Protein AF-A0A929PJW4-F1 (afdb_monomer_lite)

Foldseek 3Di:
DVVVVVVVVVQVVCVVVVNQQVDKDKDKDPWAWFDQLCFVVCVVQFDFPVPGDRTGELRFDFCRTAVMDIDIDHPPDDPDDDPADAHPQQVVVQVCVVVVNDDPDDTPHHPPVDDDDFDWDWDWGDRTGFIWIWIDGDQKIWIDGPVSVDTFIDNCVVCVSRHDGD

Radius of gyration: 18.7 Å; chains: 1; bounding box: 44×31×55 Å

Structure (mmCIF, N/CA/C/O backbone):
data_AF-A0A929PJW4-F1
#
_entry.id   AF-A0A929PJW4-F1
#
loop_
_atom_site.group_PDB
_atom_site.id
_atom_site.type_symbol
_atom_site.label_atom_id
_atom_site.label_alt_id
_atom_site.label_comp_id
_atom_site.label_asym_id
_atom_site.label_entity_id
_atom_site.label_seq_id
_atom_site.pdbx_PDB_ins_code
_atom_site.Cartn_x
_atom_site.Cartn_y
_atom_site.Cartn_z
_atom_site.occupancy
_atom_site.B_iso_or_equiv
_atom_site.auth_seq_id
_atom_site.auth_comp_id
_atom_site.auth_asym_id
_atom_site.auth_atom_id
_atom_site.pdbx_PDB_model_num
ATOM 1 N N . ARG A 1 1 ? 13.557 6.961 13.523 1.00 87.69 1 ARG A N 1
ATOM 2 C CA . ARG A 1 1 ? 13.691 7.477 14.911 1.00 87.69 1 ARG A CA 1
ATOM 3 C C . ARG A 1 1 ? 12.686 8.585 15.217 1.00 87.69 1 ARG A C 1
ATOM 5 O O . ARG A 1 1 ? 11.967 8.421 16.180 1.00 87.69 1 ARG A O 1
ATOM 12 N N . TYR A 1 2 ? 12.588 9.668 14.431 1.00 96.19 2 TYR A N 1
ATOM 13 C CA . TYR A 1 2 ? 11.611 10.736 14.719 1.00 96.19 2 TYR A CA 1
ATOM 14 C C . TYR A 1 2 ? 10.147 10.258 14.674 1.00 96.19 2 TYR A C 1
ATOM 16 O O . TYR A 1 2 ? 9.442 10.409 15.659 1.00 96.19 2 TYR A O 1
ATOM 24 N N . VAL A 1 3 ? 9.722 9.622 13.573 1.00 95.50 3 VAL A N 1
ATOM 25 C CA . VAL A 1 3 ? 8.335 9.132 13.416 1.00 95.50 3 VAL A CA 1
ATOM 26 C C . VAL A 1 3 ? 7.966 8.107 14.490 1.00 95.50 3 VAL A C 1
ATOM 28 O O . VAL A 1 3 ? 6.917 8.217 15.105 1.00 95.50 3 VAL A O 1
ATOM 31 N N . ASP A 1 4 ? 8.862 7.159 14.759 1.00 96.81 4 ASP A N 1
ATOM 32 C CA . ASP A 1 4 ? 8.718 6.165 15.830 1.00 96.81 4 ASP A CA 1
ATOM 33 C C . ASP A 1 4 ? 8.490 6.819 17.209 1.00 96.81 4 ASP A C 1
ATOM 35 O O . ASP A 1 4 ? 7.522 6.507 17.893 1.00 96.81 4 ASP A O 1
ATOM 39 N N . TYR A 1 5 ? 9.285 7.837 17.556 1.00 97.94 5 TYR A N 1
ATOM 40 C CA . TYR A 1 5 ? 9.096 8.625 18.779 1.00 97.94 5 TYR A CA 1
ATOM 41 C C . TYR A 1 5 ? 7.787 9.439 18.788 1.00 97.94 5 TYR A C 1
ATOM 43 O O . TYR A 1 5 ? 7.169 9.639 19.832 1.00 97.94 5 TYR A O 1
ATOM 51 N N . SER A 1 6 ? 7.327 9.933 17.637 1.00 97.75 6 SER A N 1
ATOM 52 C CA . SER A 1 6 ? 6.011 10.579 17.532 1.00 97.75 6 SER A CA 1
ATOM 53 C C . SER A 1 6 ? 4.865 9.588 17.759 1.00 97.75 6 SER A C 1
ATOM 55 O O . SER A 1 6 ? 3.879 9.947 18.402 1.00 97.75 6 SER A O 1
ATOM 57 N N . ILE A 1 7 ? 5.000 8.352 17.271 1.00 97.00 7 ILE A N 1
ATOM 58 C CA . ILE A 1 7 ? 4.040 7.268 17.516 1.00 97.00 7 ILE A CA 1
ATOM 59 C C . ILE A 1 7 ? 4.035 6.900 19.002 1.00 97.00 7 ILE A C 1
ATOM 61 O O . ILE A 1 7 ? 2.957 6.793 19.581 1.00 97.00 7 ILE A O 1
ATOM 65 N N . GLU A 1 8 ? 5.207 6.775 19.630 1.00 97.50 8 GLU A N 1
ATOM 66 C CA . GLU A 1 8 ? 5.337 6.544 21.074 1.00 97.50 8 GLU A CA 1
ATOM 67 C C . GLU A 1 8 ? 4.612 7.631 21.875 1.00 97.50 8 GLU A C 1
ATOM 69 O O . GLU A 1 8 ? 3.768 7.316 22.706 1.00 97.50 8 GLU A O 1
ATOM 74 N N . GLN A 1 9 ? 4.849 8.911 21.572 1.00 98.19 9 GLN A N 1
ATOM 75 C CA . GLN A 1 9 ? 4.172 10.012 22.264 1.00 98.19 9 GLN A CA 1
ATOM 76 C C . GLN A 1 9 ? 2.646 9.974 22.112 1.00 98.19 9 GLN A C 1
ATOM 78 O O . GLN A 1 9 ? 1.931 10.227 23.081 1.00 98.19 9 GLN A O 1
ATOM 83 N N . LEU A 1 10 ? 2.134 9.664 20.915 1.00 97.62 10 LEU A N 1
ATOM 84 C CA . LEU A 1 10 ? 0.694 9.511 20.697 1.00 97.62 10 LEU A CA 1
ATOM 85 C C . LEU A 1 10 ? 0.137 8.335 21.505 1.00 97.62 10 LEU A C 1
ATOM 87 O O . LEU A 1 10 ? -0.907 8.469 22.141 1.00 97.62 10 LEU A O 1
ATOM 91 N N . TYR A 1 11 ? 0.832 7.199 21.486 1.00 97.62 11 TYR A N 1
ATOM 92 C CA . TYR A 1 11 ? 0.439 6.011 22.232 1.00 97.62 11 TYR A CA 1
ATOM 93 C C . TYR A 1 11 ? 0.406 6.291 23.739 1.00 97.62 11 TYR A C 1
ATOM 95 O O . TYR A 1 11 ? -0.623 6.062 24.370 1.00 97.62 11 TYR A O 1
ATOM 103 N N . SER A 1 12 ? 1.480 6.856 24.302 1.00 98.12 12 SER A N 1
ATOM 104 C CA . 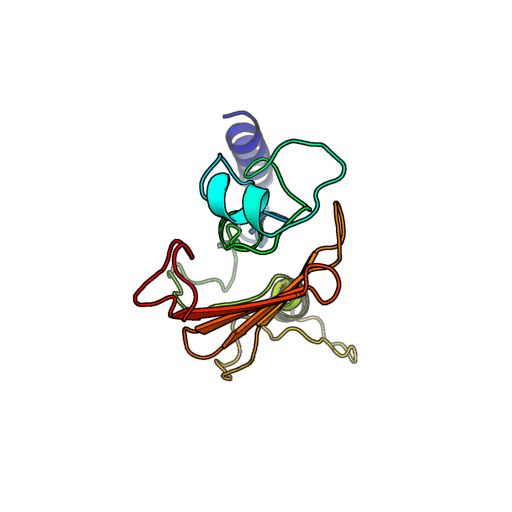SER A 1 12 ? 1.558 7.207 25.724 1.00 98.12 12 SER A CA 1
ATOM 105 C C . SER A 1 12 ? 0.468 8.194 26.123 1.00 98.12 12 SER A C 1
ATOM 107 O O . SER A 1 12 ? -0.175 8.006 27.147 1.00 98.12 12 SER A O 1
ATOM 109 N N . PHE A 1 13 ? 0.172 9.196 25.289 1.00 98.31 13 PHE A N 1
ATOM 110 C CA . PHE A 1 13 ? -0.940 10.111 25.549 1.00 98.31 13 PHE A CA 1
ATOM 111 C C . PHE A 1 13 ? -2.293 9.386 25.638 1.00 98.31 13 PHE A C 1
ATOM 113 O O . PHE A 1 13 ? -3.096 9.685 26.526 1.00 98.31 13 PHE A O 1
ATOM 120 N N . LEU A 1 14 ? -2.565 8.445 24.728 1.00 98.19 14 LEU A N 1
ATOM 121 C CA . LEU A 1 14 ? -3.802 7.657 24.737 1.00 98.19 14 LEU A CA 1
ATOM 122 C C . LEU A 1 14 ? -3.880 6.727 25.954 1.00 98.19 14 LEU A C 1
ATOM 124 O O . LEU A 1 14 ? -4.966 6.552 26.509 1.00 98.19 14 LEU A O 1
ATOM 128 N N . GLU A 1 15 ? -2.754 6.148 26.367 1.00 97.62 15 GLU A N 1
ATOM 129 C CA . GLU A 1 15 ? -2.644 5.295 27.553 1.00 97.62 15 GLU A CA 1
ATOM 130 C C . GLU A 1 15 ? -2.864 6.101 28.842 1.00 97.62 15 GLU A C 1
ATOM 132 O O . GLU A 1 15 ? -3.778 5.787 29.606 1.00 97.62 15 GLU A O 1
ATOM 137 N N . ASP A 1 16 ? -2.133 7.202 29.030 1.00 98.44 16 ASP A N 1
ATOM 138 C CA . ASP A 1 16 ? -2.240 8.096 30.194 1.00 98.44 16 ASP A CA 1
ATOM 139 C C . ASP A 1 16 ? -3.634 8.730 30.324 1.00 98.44 16 ASP A C 1
ATOM 141 O O . ASP A 1 16 ? -4.112 9.003 31.427 1.00 98.44 16 ASP A O 1
ATOM 145 N N . SER A 1 17 ? -4.314 8.947 29.194 1.00 98.31 17 SER A N 1
ATOM 146 C CA . SER A 1 17 ? -5.685 9.468 29.157 1.00 98.31 17 SER A CA 1
ATOM 147 C C . SER A 1 17 ? -6.758 8.390 29.369 1.00 98.31 17 SER A C 1
ATOM 149 O O . SER A 1 17 ? -7.945 8.717 29.387 1.00 98.31 17 SER A O 1
ATOM 151 N N . GLY A 1 18 ? -6.382 7.112 29.502 1.00 98.00 18 GLY A N 1
ATOM 152 C CA . GLY A 1 18 ? -7.317 5.990 29.641 1.00 98.00 18 GLY A CA 1
ATOM 153 C C . GLY A 1 18 ? -8.161 5.719 28.389 1.00 98.00 18 GLY A C 1
ATOM 154 O O . GLY A 1 18 ? -9.248 5.155 28.490 1.00 98.00 18 GLY A O 1
ATOM 155 N N . LEU A 1 19 ? -7.696 6.150 27.212 1.00 97.94 19 LEU A N 1
ATOM 156 C CA . LEU A 1 19 ? -8.418 6.047 25.938 1.00 97.94 19 LEU A CA 1
ATOM 157 C C . LEU A 1 19 ? -7.989 4.841 25.097 1.00 97.94 19 LEU A C 1
ATOM 159 O O . LEU A 1 19 ? -8.733 4.440 24.196 1.00 97.94 19 LEU A O 1
ATOM 163 N N . ILE A 1 20 ? -6.816 4.264 25.372 1.00 96.44 20 ILE A N 1
ATOM 164 C CA . ILE A 1 20 ? -6.203 3.227 24.533 1.00 96.44 20 ILE A CA 1
ATOM 165 C C . ILE A 1 20 ? -7.112 2.003 24.329 1.00 96.44 20 ILE A C 1
ATOM 167 O O . ILE A 1 20 ? -7.301 1.571 23.194 1.00 96.44 20 ILE A O 1
ATOM 171 N N . ASP A 1 21 ? -7.799 1.540 25.378 1.00 95.12 21 ASP A N 1
ATOM 172 C CA . ASP A 1 21 ? -8.715 0.384 25.330 1.00 95.12 21 ASP A CA 1
ATOM 173 C C . ASP A 1 21 ? -9.991 0.629 24.507 1.00 95.12 21 ASP A C 1
ATOM 175 O O . ASP A 1 21 ? -10.763 -0.293 24.250 1.00 95.12 21 ASP A O 1
ATOM 179 N N . SER A 1 22 ? -10.239 1.873 24.093 1.00 96.06 22 SER A N 1
ATOM 180 C CA . SER A 1 22 ? -11.370 2.272 23.245 1.00 96.06 22 SER A CA 1
ATOM 181 C C . SER A 1 22 ? -10.937 2.827 21.887 1.00 96.06 22 SER A C 1
ATOM 183 O O . SER A 1 22 ? -11.774 3.282 21.109 1.00 96.06 22 SER A O 1
ATOM 185 N N . THR A 1 23 ? -9.637 2.782 21.588 1.00 96.81 23 THR A N 1
ATOM 186 C CA . THR A 1 23 ? -9.051 3.371 20.384 1.00 96.81 23 THR A CA 1
ATOM 187 C C . THR A 1 23 ? -8.627 2.286 19.404 1.00 96.81 23 THR A C 1
ATOM 189 O O . THR A 1 23 ? -7.951 1.328 19.769 1.00 96.81 23 THR A O 1
ATOM 192 N N . VAL A 1 24 ? -8.988 2.462 18.133 1.00 96.25 24 VAL A N 1
ATOM 193 C CA . VAL A 1 24 ? -8.383 1.716 17.026 1.00 96.25 24 VAL A CA 1
ATOM 194 C C . VAL A 1 24 ? -7.227 2.543 16.472 1.00 96.25 24 VAL A C 1
ATOM 196 O O . VAL A 1 24 ? -7.428 3.666 16.012 1.00 96.25 24 VAL A O 1
ATOM 199 N N . LEU A 1 25 ? -6.022 1.983 16.503 1.00 96.56 25 LEU A N 1
ATOM 200 C CA . LEU A 1 25 ? -4.827 2.540 15.883 1.00 96.56 25 LEU A CA 1
ATOM 201 C C . LEU A 1 25 ? -4.588 1.860 14.535 1.00 96.56 25 LEU A C 1
ATOM 203 O O . LEU A 1 25 ? -4.497 0.635 14.463 1.00 96.56 25 LEU A O 1
ATOM 207 N N . ILE A 1 26 ? -4.460 2.667 13.482 1.00 97.12 26 ILE A N 1
ATOM 208 C CA . ILE A 1 26 ? -4.094 2.220 12.135 1.00 97.12 26 ILE A CA 1
ATOM 209 C C . ILE A 1 26 ? -2.832 2.977 11.729 1.00 97.12 26 ILE A C 1
ATOM 211 O O . ILE A 1 26 ? -2.851 4.202 11.631 1.00 97.12 26 ILE A O 1
ATOM 215 N N . ILE A 1 27 ? -1.736 2.253 11.518 1.00 97.31 27 ILE A N 1
ATOM 216 C CA . ILE A 1 27 ? -0.450 2.809 11.087 1.00 97.31 27 ILE A CA 1
ATOM 217 C C . ILE A 1 27 ? -0.197 2.336 9.662 1.00 97.31 27 ILE A C 1
ATOM 219 O O . ILE A 1 27 ? -0.193 1.133 9.396 1.00 97.31 27 ILE A O 1
ATOM 223 N N . THR A 1 28 ? 0.006 3.284 8.753 1.00 97.81 28 THR A N 1
ATOM 224 C CA . THR A 1 28 ? 0.274 3.010 7.341 1.00 97.81 28 THR A CA 1
ATOM 225 C C . THR A 1 28 ? 1.071 4.147 6.700 1.00 97.81 28 THR A C 1
ATOM 227 O O . THR A 1 28 ? 1.431 5.104 7.388 1.00 97.81 28 THR A O 1
ATOM 230 N N . ALA A 1 29 ? 1.354 4.033 5.405 1.00 97.00 29 ALA A N 1
ATOM 231 C CA . ALA A 1 29 ? 1.908 5.095 4.576 1.00 97.00 29 ALA A CA 1
ATOM 232 C C . ALA A 1 29 ? 1.048 5.260 3.313 1.00 97.00 29 ALA A C 1
ATOM 234 O O . ALA A 1 29 ? 0.308 4.355 2.931 1.00 97.00 29 ALA A O 1
ATOM 235 N N . ASP A 1 30 ? 1.108 6.428 2.689 1.00 95.25 30 ASP A N 1
ATOM 236 C CA . ASP A 1 30 ? 0.429 6.719 1.425 1.00 95.25 30 ASP A CA 1
ATOM 237 C C . ASP A 1 30 ? 1.187 6.155 0.217 1.00 95.25 30 ASP A C 1
ATOM 239 O O . ASP A 1 30 ? 0.563 5.728 -0.754 1.00 95.25 30 ASP A O 1
ATOM 243 N N . HIS A 1 31 ? 2.515 6.107 0.310 1.00 96.56 31 HIS A N 1
ATOM 244 C CA . HIS A 1 31 ? 3.410 5.425 -0.617 1.00 96.56 31 HIS A CA 1
ATOM 245 C C . HIS A 1 31 ? 4.713 5.007 0.086 1.00 96.56 31 HIS A C 1
ATOM 247 O O . HIS A 1 31 ? 4.991 5.404 1.221 1.00 96.56 31 HIS A O 1
ATOM 253 N N . GLY A 1 32 ? 5.503 4.181 -0.594 1.00 96.38 32 GLY A N 1
ATOM 254 C CA . GLY A 1 32 ? 6.877 3.856 -0.233 1.00 96.38 32 GLY A CA 1
ATOM 255 C C . GLY A 1 32 ? 7.892 4.761 -0.934 1.00 96.38 32 GLY A C 1
ATOM 256 O O . GLY A 1 32 ? 7.535 5.788 -1.517 1.00 96.38 32 GLY A O 1
ATOM 257 N N . ASP A 1 33 ? 9.157 4.378 -0.852 1.00 96.00 33 ASP A N 1
ATOM 258 C CA . ASP A 1 33 ? 10.294 5.078 -1.445 1.00 96.00 33 ASP A CA 1
ATOM 259 C C . ASP A 1 33 ? 11.243 4.046 -2.043 1.00 96.00 33 ASP A C 1
ATOM 261 O O . ASP A 1 33 ? 11.496 3.004 -1.436 1.00 96.00 33 ASP A O 1
ATOM 265 N N . GLU A 1 34 ? 11.792 4.372 -3.205 1.00 96.75 34 GLU A N 1
ATOM 266 C CA . GLU A 1 34 ? 12.836 3.590 -3.851 1.00 96.75 34 GLU A CA 1
ATOM 267 C C . GLU A 1 34 ? 14.232 4.133 -3.502 1.00 96.75 34 GLU A C 1
ATOM 269 O O . GLU A 1 34 ? 14.454 5.348 -3.396 1.00 96.75 34 GLU A O 1
ATOM 274 N N . PHE A 1 35 ? 15.183 3.216 -3.355 1.00 97.38 35 PHE A N 1
ATOM 275 C CA . PHE A 1 35 ? 16.584 3.400 -2.995 1.00 97.38 35 PHE A CA 1
ATOM 276 C C . PHE A 1 35 ? 17.542 2.658 -3.955 1.00 97.38 35 PHE A C 1
ATOM 278 O O . PHE A 1 35 ? 18.459 1.950 -3.530 1.00 97.38 35 PHE A O 1
ATOM 285 N N . TRP A 1 36 ? 17.422 2.950 -5.247 1.00 97.44 36 TRP A N 1
ATOM 286 C CA . TRP A 1 36 ? 18.271 2.510 -6.365 1.00 97.44 36 TRP A CA 1
ATOM 287 C C . TRP A 1 36 ? 18.108 1.044 -6.784 1.00 97.44 36 TRP A C 1
ATOM 289 O O . TRP A 1 36 ? 18.977 0.505 -7.469 1.00 97.44 36 TRP A O 1
ATOM 299 N N . GLU A 1 37 ? 16.990 0.407 -6.437 1.00 97.88 37 GLU A N 1
ATOM 300 C CA . GLU A 1 37 ? 16.681 -0.982 -6.788 1.00 97.88 37 GLU A CA 1
ATOM 301 C C . GLU A 1 37 ? 16.471 -1.188 -8.299 1.00 97.88 37 GLU A C 1
ATOM 303 O O . GLU A 1 37 ? 16.897 -2.215 -8.829 1.00 97.88 37 GLU A O 1
ATOM 308 N N . HIS A 1 38 ? 15.893 -0.215 -9.021 1.00 97.25 38 HIS A N 1
ATOM 309 C CA . HIS A 1 38 ? 15.558 -0.339 -10.451 1.00 97.25 38 HIS A CA 1
ATOM 310 C C . HIS A 1 38 ? 16.287 0.651 -11.362 1.00 97.25 38 HIS A C 1
ATOM 312 O O . HIS A 1 38 ? 15.897 0.829 -12.517 1.00 97.25 38 HIS A O 1
ATOM 318 N N . THR A 1 39 ? 17.380 1.280 -10.910 1.00 96.81 39 THR A N 1
ATOM 319 C CA . THR A 1 39 ? 18.052 2.373 -11.644 1.00 96.81 39 THR A CA 1
ATOM 320 C C . THR A 1 39 ? 18.338 2.056 -13.115 1.00 96.81 39 THR A C 1
ATOM 322 O O . THR A 1 39 ? 18.047 2.877 -13.984 1.00 96.81 39 THR A O 1
ATOM 325 N N . GLU A 1 40 ? 18.915 0.890 -13.424 1.00 96.19 40 GLU A N 1
ATOM 326 C CA . GLU A 1 40 ? 19.249 0.523 -14.809 1.00 96.19 40 GLU A CA 1
ATOM 327 C C . GLU A 1 40 ? 18.000 0.244 -15.652 1.00 96.19 40 GLU A C 1
ATOM 329 O O . GLU A 1 40 ? 17.930 0.643 -16.820 1.00 96.19 40 GLU A O 1
ATOM 334 N N . LEU A 1 41 ? 17.012 -0.431 -15.057 1.00 95.62 41 LEU A N 1
ATOM 335 C CA . LEU A 1 41 ? 15.758 -0.781 -15.710 1.00 95.62 41 LEU A CA 1
ATOM 336 C C . LEU A 1 41 ? 14.961 0.487 -16.032 1.00 95.62 41 LEU A C 1
ATOM 338 O O . LEU A 1 41 ? 14.518 0.663 -17.166 1.00 95.62 41 LEU A O 1
ATOM 342 N N . GLU A 1 42 ? 14.844 1.409 -15.085 1.00 96.12 42 GLU A N 1
ATOM 343 C CA . GLU A 1 42 ? 14.153 2.676 -15.285 1.00 96.12 42 GLU A CA 1
ATOM 344 C C . GLU A 1 42 ? 14.891 3.595 -16.257 1.00 96.12 42 GLU A C 1
ATOM 346 O O . GLU A 1 42 ? 14.280 4.067 -17.212 1.00 96.12 42 GLU A O 1
ATOM 351 N N . ALA A 1 43 ? 16.206 3.792 -16.101 1.00 96.50 43 ALA A N 1
ATOM 352 C CA . ALA A 1 43 ? 16.978 4.690 -16.968 1.00 96.50 43 ALA A CA 1
ATOM 353 C C . ALA A 1 43 ? 16.940 4.282 -18.447 1.00 96.50 43 ALA A C 1
ATOM 355 O O . ALA A 1 43 ? 17.078 5.121 -19.340 1.00 96.50 43 ALA A O 1
ATOM 356 N N . LYS A 1 44 ? 16.784 2.982 -18.712 1.00 96.69 44 LYS A N 1
ATOM 357 C CA . LYS A 1 44 ? 16.691 2.437 -20.065 1.00 96.69 44 LYS A CA 1
ATOM 358 C C . LYS A 1 44 ? 15.289 2.555 -20.661 1.00 96.69 44 LYS A C 1
ATOM 360 O O . LYS A 1 44 ? 15.180 2.678 -21.880 1.00 96.69 44 LYS A O 1
ATOM 365 N N . ASN A 1 45 ? 14.246 2.444 -19.842 1.00 96.94 45 ASN A N 1
ATOM 366 C CA . ASN A 1 45 ? 12.894 2.161 -20.326 1.00 96.94 45 ASN A CA 1
ATOM 367 C C . ASN A 1 45 ? 11.865 3.245 -20.000 1.00 96.94 45 ASN A C 1
ATOM 369 O O . ASN A 1 45 ? 10.832 3.280 -20.657 1.00 96.94 45 ASN A O 1
ATOM 373 N N . PHE A 1 46 ? 12.114 4.118 -19.025 1.00 95.75 46 PHE A N 1
ATOM 374 C CA . PHE A 1 46 ? 11.174 5.160 -18.627 1.00 95.75 46 PHE A CA 1
ATOM 375 C C . PHE A 1 46 ? 11.737 6.547 -18.883 1.00 95.75 46 PHE A C 1
ATOM 377 O O . PHE A 1 46 ? 12.885 6.853 -18.571 1.00 95.75 46 PHE A O 1
ATOM 384 N N . TYR A 1 47 ? 10.893 7.426 -19.412 1.00 95.06 47 TYR A N 1
ATOM 385 C CA . TYR A 1 47 ? 11.176 8.849 -19.399 1.00 95.06 47 TYR A CA 1
ATOM 386 C C . TYR A 1 47 ? 10.935 9.433 -18.001 1.00 95.06 47 TYR A C 1
ATOM 388 O O . TYR A 1 47 ? 9.812 9.390 -17.492 1.00 95.06 47 TYR A O 1
ATOM 396 N N . ASP A 1 48 ? 11.964 10.057 -17.420 1.00 94.75 48 ASP A N 1
ATOM 397 C CA . ASP A 1 48 ? 11.846 10.838 -16.188 1.00 94.75 48 ASP A CA 1
ATOM 398 C C . ASP A 1 48 ? 12.338 12.288 -16.390 1.00 94.75 48 ASP A C 1
ATOM 400 O O . ASP A 1 48 ? 13.517 12.511 -16.692 1.00 94.75 48 ASP A O 1
ATOM 404 N N . PRO A 1 49 ? 11.478 13.310 -16.205 1.00 94.50 49 PRO A N 1
ATOM 405 C CA . PRO A 1 49 ? 11.852 14.711 -16.391 1.00 94.50 49 PRO A CA 1
ATOM 406 C C . PRO A 1 49 ? 12.855 15.222 -15.347 1.00 94.50 49 PRO A C 1
ATOM 408 O O . PRO A 1 49 ? 13.450 16.280 -15.548 1.00 94.50 49 PRO A O 1
ATOM 411 N N . ARG A 1 50 ? 13.044 14.509 -14.231 1.00 93.94 50 ARG A N 1
ATOM 412 C CA . ARG A 1 50 ? 13.987 14.863 -13.162 1.00 93.94 50 ARG A CA 1
ATOM 413 C C . ARG A 1 50 ? 15.433 14.529 -13.541 1.00 93.94 50 ARG A C 1
ATOM 415 O O . ARG A 1 50 ? 16.353 15.146 -13.011 1.00 93.94 50 ARG A O 1
ATOM 422 N N . GLY A 1 51 ? 15.637 13.586 -14.466 1.00 91.88 51 GLY A N 1
ATOM 423 C CA . GLY A 1 51 ? 16.960 13.194 -14.962 1.00 91.88 51 GLY A CA 1
ATOM 424 C C . GLY A 1 51 ? 17.774 12.294 -14.021 1.00 91.88 51 GLY A C 1
ATOM 425 O O . GLY A 1 51 ? 18.982 12.168 -14.210 1.00 91.88 51 GLY A O 1
ATOM 426 N N . PHE A 1 52 ? 17.141 11.675 -13.024 1.00 91.25 52 PHE A N 1
ATOM 427 C CA . PHE A 1 52 ? 17.717 10.629 -12.175 1.00 91.25 52 PHE A CA 1
ATOM 428 C C . PHE A 1 52 ? 16.688 9.507 -11.978 1.00 91.25 52 PHE A C 1
ATOM 430 O O . PHE A 1 52 ? 15.489 9.775 -12.013 1.00 91.25 52 PHE A O 1
ATOM 437 N N . TYR A 1 53 ? 17.162 8.271 -11.805 1.00 95.38 53 TYR A N 1
ATOM 438 C CA . TYR A 1 53 ? 16.353 7.047 -11.871 1.00 95.38 53 TYR A CA 1
ATOM 439 C C . TYR A 1 53 ? 16.602 6.141 -10.665 1.00 95.38 53 TYR A C 1
ATOM 441 O O . TYR A 1 53 ? 17.711 6.131 -10.121 1.00 95.38 53 TYR A O 1
ATOM 449 N N . GLY A 1 54 ? 15.591 5.364 -10.290 1.00 95.25 54 GLY A N 1
ATOM 450 C CA . GLY A 1 54 ? 15.598 4.434 -9.173 1.00 95.25 54 GLY A CA 1
ATOM 451 C C . GLY A 1 54 ? 15.614 5.121 -7.821 1.00 95.25 54 GLY A C 1
ATOM 452 O O . GLY A 1 54 ? 16.281 4.642 -6.928 1.00 95.25 54 GLY A O 1
ATOM 453 N N . VAL A 1 55 ? 15.031 6.308 -7.643 1.00 96.50 55 VAL A N 1
ATOM 454 C CA . VAL A 1 55 ? 15.096 6.956 -6.320 1.00 96.50 55 VAL A CA 1
ATOM 455 C C . VAL A 1 55 ? 13.921 7.878 -6.038 1.00 96.50 55 VAL A C 1
ATOM 457 O O . VAL A 1 55 ? 13.481 8.682 -6.873 1.00 96.50 55 VAL A O 1
ATOM 460 N N . GLY A 1 56 ? 13.457 7.803 -4.795 1.00 94.88 56 GLY A N 1
ATOM 461 C CA . GLY A 1 56 ? 12.317 8.553 -4.298 1.00 94.88 56 GLY A CA 1
ATOM 462 C C . GLY A 1 56 ? 11.014 7.872 -4.693 1.00 94.88 56 GLY A C 1
ATOM 463 O O . GLY A 1 56 ? 10.954 6.657 -4.816 1.00 94.88 56 GLY A O 1
ATOM 464 N N . HIS A 1 57 ? 9.977 8.660 -4.968 1.00 94.81 57 HIS A N 1
ATOM 465 C CA . HIS A 1 57 ? 8.640 8.140 -5.247 1.00 94.81 57 HIS A CA 1
ATOM 466 C C . HIS A 1 57 ? 7.935 8.901 -6.381 1.00 94.81 57 HIS A C 1
ATOM 468 O O . HIS A 1 57 ? 8.479 9.849 -6.955 1.00 94.81 57 HIS A O 1
ATOM 474 N N . GLY A 1 58 ? 6.741 8.444 -6.772 1.00 92.31 58 GLY A N 1
ATOM 475 C CA . GLY A 1 58 ? 5.864 9.118 -7.744 1.00 92.31 58 GLY A CA 1
ATOM 476 C C . GLY A 1 58 ? 6.230 8.962 -9.227 1.00 92.31 58 GLY A C 1
ATOM 477 O O . GLY A 1 58 ? 5.537 9.522 -10.078 1.00 92.31 58 GLY A O 1
ATOM 478 N N . HIS A 1 59 ? 7.291 8.219 -9.542 1.00 93.56 59 HIS A N 1
ATOM 479 C CA . HIS A 1 59 ? 7.808 8.028 -10.902 1.00 93.56 59 HIS A CA 1
ATOM 480 C C . HIS A 1 59 ? 7.566 6.620 -11.461 1.00 93.56 59 HIS A C 1
ATOM 482 O O . HIS A 1 59 ? 7.532 6.452 -12.682 1.00 93.56 59 HIS A O 1
ATOM 488 N N . ASN A 1 60 ? 7.319 5.634 -10.595 1.00 94.94 60 ASN A N 1
ATOM 489 C CA . ASN A 1 60 ? 6.998 4.260 -10.967 1.00 94.94 60 ASN A CA 1
ATOM 490 C C . ASN A 1 60 ? 5.948 3.631 -10.034 1.00 94.94 60 ASN A C 1
ATOM 492 O O . ASN A 1 60 ? 5.336 4.312 -9.211 1.00 94.94 60 ASN A O 1
ATOM 496 N N . VAL A 1 61 ? 5.691 2.341 -10.253 1.00 97.19 61 VAL A N 1
ATOM 497 C CA . VAL A 1 61 ? 4.712 1.516 -9.528 1.00 97.19 61 VAL A CA 1
ATOM 498 C C . VAL A 1 61 ? 5.326 0.178 -9.092 1.00 97.19 61 VAL A C 1
ATOM 500 O O . VAL A 1 61 ? 4.609 -0.817 -8.961 1.00 97.19 61 VAL A O 1
ATOM 503 N N . PHE A 1 62 ? 6.648 0.120 -8.906 1.00 97.69 62 PHE A N 1
ATOM 504 C CA . PHE A 1 62 ? 7.323 -1.042 -8.320 1.00 97.69 62 PHE A CA 1
ATOM 505 C C . PHE A 1 62 ? 6.946 -1.208 -6.841 1.00 97.69 62 PHE A C 1
ATOM 507 O O . PHE A 1 62 ? 6.345 -0.313 -6.237 1.00 97.69 62 PHE A O 1
ATOM 514 N N . ASN A 1 63 ? 7.195 -2.388 -6.275 1.00 97.00 63 ASN A N 1
ATOM 515 C CA . ASN A 1 63 ? 6.795 -2.747 -4.914 1.00 97.00 63 ASN A CA 1
ATOM 516 C C . ASN A 1 63 ? 7.394 -1.790 -3.880 1.00 97.00 63 ASN A C 1
ATOM 518 O O . ASN A 1 63 ? 6.698 -1.438 -2.934 1.00 97.00 63 ASN A O 1
ATOM 522 N N . GLU A 1 64 ? 8.593 -1.263 -4.119 1.00 97.56 64 GLU A N 1
ATOM 523 C CA . GLU A 1 64 ? 9.237 -0.232 -3.301 1.00 97.56 64 GLU A CA 1
ATOM 524 C C . GLU A 1 64 ? 8.347 1.011 -3.115 1.00 97.56 64 GLU A C 1
ATOM 526 O O . GLU A 1 64 ? 8.370 1.638 -2.059 1.00 97.56 64 GLU A O 1
ATOM 531 N N . ILE A 1 65 ? 7.508 1.343 -4.106 1.00 97.00 65 ILE A N 1
ATOM 532 C CA . ILE A 1 65 ? 6.598 2.497 -4.072 1.00 97.00 65 ILE A CA 1
ATOM 533 C C . ILE A 1 65 ? 5.207 2.142 -3.543 1.00 97.00 65 ILE A C 1
ATOM 535 O O . ILE A 1 65 ? 4.551 2.990 -2.936 1.00 97.00 65 ILE A O 1
ATOM 539 N N . ILE A 1 66 ? 4.716 0.927 -3.791 1.00 95.88 66 ILE A N 1
ATOM 540 C CA . ILE A 1 66 ? 3.299 0.587 -3.560 1.00 95.88 66 ILE A CA 1
ATOM 541 C C . ILE A 1 66 ? 3.065 -0.351 -2.370 1.00 95.88 66 ILE A C 1
ATOM 543 O O . ILE A 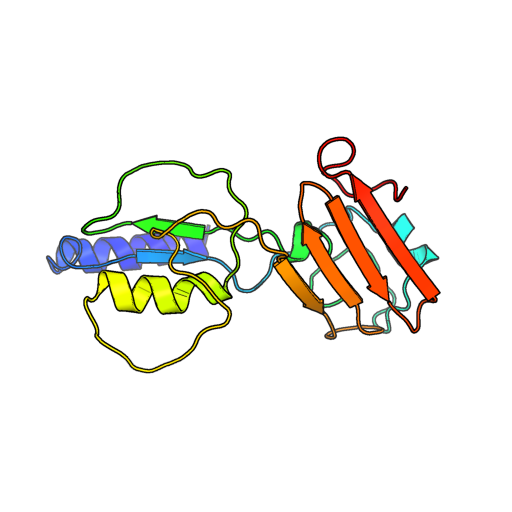1 66 ? 1.942 -0.428 -1.871 1.00 95.88 66 ILE A O 1
ATOM 547 N N . GLU A 1 67 ? 4.090 -1.065 -1.906 1.00 95.81 67 GLU A N 1
ATOM 548 C CA . GLU A 1 67 ? 4.009 -1.954 -0.749 1.00 95.81 67 GLU A CA 1
ATOM 549 C C . GLU A 1 67 ? 4.359 -1.187 0.532 1.00 95.81 67 GLU A C 1
ATOM 551 O O . GLU A 1 67 ? 5.512 -1.041 0.930 1.00 95.81 67 GLU A O 1
ATOM 556 N N . VAL A 1 68 ? 3.319 -0.676 1.188 1.00 97.12 68 VAL A N 1
ATOM 557 C CA . VAL A 1 68 ? 3.422 0.131 2.410 1.00 97.12 68 VAL A CA 1
ATOM 558 C C . VAL A 1 68 ? 3.081 -0.680 3.662 1.00 97.12 68 VAL A C 1
ATOM 560 O O . VAL A 1 68 ? 2.322 -1.652 3.591 1.00 97.12 68 VAL A O 1
ATOM 563 N N . PRO A 1 69 ? 3.580 -0.287 4.851 1.00 96.69 69 PRO A N 1
ATOM 564 C CA . PRO A 1 69 ? 3.147 -0.911 6.094 1.00 96.69 69 PRO A CA 1
ATOM 565 C C . PRO A 1 69 ? 1.636 -0.743 6.295 1.00 96.69 69 PRO A C 1
ATOM 567 O O . PRO A 1 69 ? 1.063 0.296 5.973 1.00 96.69 69 PRO A O 1
ATOM 570 N N . LEU A 1 70 ? 0.995 -1.744 6.896 1.00 97.25 70 LEU A N 1
ATOM 571 C CA . LEU A 1 70 ? -0.371 -1.643 7.401 1.00 97.25 70 LEU A CA 1
ATOM 572 C C . LEU A 1 70 ? -0.478 -2.423 8.711 1.00 97.25 70 LEU A C 1
ATOM 574 O O . LEU A 1 70 ? -0.420 -3.652 8.730 1.00 97.25 70 LEU A O 1
ATOM 578 N N . ILE A 1 71 ? -0.617 -1.697 9.817 1.00 97.00 71 ILE A N 1
ATOM 579 C CA . ILE A 1 71 ? -0.742 -2.258 11.164 1.00 97.00 71 ILE A CA 1
ATOM 580 C C . ILE A 1 71 ? -2.048 -1.757 11.762 1.00 97.00 71 ILE A C 1
ATOM 582 O O . ILE A 1 71 ? -2.279 -0.552 11.816 1.00 97.00 71 ILE A O 1
ATOM 586 N N . LEU A 1 72 ? -2.885 -2.683 12.227 1.00 96.56 72 LEU A N 1
ATOM 587 C CA . LEU A 1 72 ? -4.114 -2.385 12.955 1.00 96.56 72 LEU A CA 1
ATOM 588 C C . LEU A 1 72 ? -3.973 -2.907 14.390 1.00 96.56 72 LEU A C 1
ATOM 590 O O . LEU A 1 72 ? -3.549 -4.044 14.600 1.00 96.56 72 LEU A O 1
ATOM 594 N N . SER A 1 73 ? -4.349 -2.092 15.371 1.00 95.38 73 SER A N 1
ATOM 595 C CA . SER A 1 73 ? -4.382 -2.451 16.793 1.00 95.38 73 SER A CA 1
ATOM 596 C C . SER A 1 73 ? -5.594 -1.822 17.476 1.00 95.38 73 SER A C 1
ATOM 598 O O . SER A 1 73 ? -6.026 -0.742 17.084 1.00 95.38 73 SER A O 1
ATOM 600 N N . GLY A 1 74 ? -6.147 -2.485 18.491 1.00 94.69 74 GLY A N 1
ATOM 601 C CA . GLY A 1 74 ? -7.270 -1.972 19.276 1.00 94.69 74 GLY A CA 1
ATOM 602 C C . GLY A 1 74 ? -8.409 -2.980 19.464 1.00 94.69 74 GLY A C 1
ATOM 603 O O . GLY A 1 74 ? -8.248 -4.178 19.202 1.00 94.69 74 GLY A O 1
ATOM 604 N N . PRO A 1 75 ? -9.582 -2.517 19.928 1.00 91.75 75 PRO A N 1
ATOM 605 C CA . PRO A 1 75 ? -10.733 -3.370 20.194 1.00 91.75 75 PRO A CA 1
ATOM 606 C C . PRO A 1 75 ? -11.154 -4.187 18.974 1.00 91.75 75 PRO A C 1
ATOM 608 O O . PRO A 1 75 ? -11.203 -3.674 17.860 1.00 91.75 75 PRO A O 1
ATOM 611 N N . LYS A 1 76 ? -11.520 -5.455 19.203 1.00 87.31 76 LYS A N 1
ATOM 612 C CA . LYS A 1 76 ? -11.961 -6.418 18.171 1.00 87.31 76 LYS A CA 1
ATOM 613 C C . LYS A 1 76 ? -10.891 -6.801 17.133 1.00 87.31 76 LYS A C 1
ATOM 615 O O . LYS A 1 76 ? -11.188 -7.599 16.248 1.00 87.31 76 LYS A O 1
ATOM 620 N N . ILE A 1 77 ? -9.655 -6.314 17.258 1.00 93.12 77 ILE A N 1
ATOM 621 C CA . ILE A 1 77 ? -8.548 -6.673 16.367 1.00 93.12 77 ILE A CA 1
ATOM 622 C C . ILE A 1 77 ? -7.707 -7.767 17.027 1.00 93.12 77 ILE A C 1
ATOM 624 O O . ILE A 1 77 ? -7.186 -7.613 18.129 1.00 93.12 77 ILE A O 1
ATOM 628 N N . THR A 1 78 ? -7.573 -8.908 16.354 1.00 90.38 78 THR A N 1
ATOM 629 C CA . THR A 1 78 ? -6.743 -10.019 16.836 1.00 90.38 78 THR A CA 1
ATOM 630 C C . THR A 1 78 ? -5.280 -9.806 16.475 1.00 90.38 78 THR A C 1
ATOM 632 O O . THR A 1 78 ? -4.984 -9.473 15.328 1.00 90.38 78 THR A O 1
ATOM 635 N N . ASN A 1 79 ? -4.363 -10.124 17.391 1.00 93.12 79 ASN A N 1
ATOM 636 C CA . ASN A 1 79 ? -2.933 -10.166 17.088 1.00 93.12 79 ASN A CA 1
ATOM 637 C C . ASN A 1 79 ? -2.622 -11.319 16.116 1.00 93.12 79 ASN A C 1
ATOM 639 O O . ASN A 1 79 ? -2.511 -12.481 16.516 1.00 93.12 79 ASN A O 1
ATOM 643 N N . LYS A 1 80 ? -2.538 -10.997 14.826 1.00 93.31 80 LYS A N 1
ATOM 644 C CA . LYS A 1 80 ? -2.281 -11.951 13.750 1.00 93.31 80 LYS A CA 1
ATOM 645 C C . LYS A 1 80 ? -1.616 -11.248 12.572 1.00 93.31 80 LYS A C 1
ATOM 647 O O . LYS A 1 80 ? -1.989 -10.135 12.220 1.00 93.31 80 LYS A O 1
ATOM 652 N N . ARG A 1 81 ? -0.681 -11.945 11.921 1.00 93.56 81 ARG A N 1
ATOM 653 C CA . ARG A 1 81 ? -0.142 -11.546 10.618 1.00 93.56 81 ARG A CA 1
ATOM 654 C C . ARG A 1 81 ? -0.983 -12.150 9.494 1.00 93.56 81 ARG A C 1
ATOM 656 O O . ARG A 1 81 ? -1.252 -13.353 9.501 1.00 93.56 81 ARG A O 1
ATOM 663 N N . TYR A 1 82 ? -1.359 -11.309 8.542 1.00 90.81 82 TYR A N 1
ATOM 664 C CA . TYR A 1 82 ? -2.013 -11.686 7.294 1.00 90.81 82 TYR A CA 1
ATOM 665 C C . TYR A 1 82 ? -0.991 -11.550 6.159 1.00 90.81 82 TYR A C 1
ATOM 667 O O . TYR A 1 82 ? -0.171 -10.636 6.188 1.00 90.81 82 TYR A O 1
ATOM 675 N N . ASN A 1 83 ? -0.994 -12.495 5.219 1.00 89.06 83 ASN A N 1
ATOM 676 C CA . ASN A 1 83 ? -0.087 -12.499 4.055 1.00 89.06 83 ASN A CA 1
ATOM 677 C C . ASN A 1 83 ? -0.848 -12.207 2.752 1.00 89.06 83 ASN A C 1
ATOM 679 O O . ASN A 1 83 ? -0.285 -12.256 1.663 1.00 89.06 83 ASN A O 1
ATOM 683 N N . GLU A 1 84 ? -2.156 -12.009 2.856 1.00 89.25 84 GLU A N 1
ATOM 684 C CA . GLU A 1 84 ? -3.023 -11.628 1.762 1.00 89.25 84 GLU A CA 1
ATOM 685 C C . GLU A 1 84 ? -2.723 -10.193 1.326 1.00 89.25 84 GLU A C 1
ATOM 687 O O . GLU A 1 84 ? -2.534 -9.310 2.161 1.00 89.25 84 GLU A O 1
ATOM 692 N N . LEU A 1 85 ? -2.713 -9.967 0.013 1.00 90.94 85 LEU A N 1
ATOM 693 C CA . LEU A 1 85 ? -2.587 -8.625 -0.538 1.00 90.94 85 LEU A CA 1
ATOM 694 C C . LEU A 1 85 ? -3.887 -7.850 -0.318 1.00 90.94 85 LEU A C 1
ATOM 696 O O . LEU A 1 85 ? -4.979 -8.362 -0.573 1.00 90.94 85 LEU A O 1
ATOM 700 N N . VAL A 1 86 ? -3.742 -6.606 0.117 1.00 94.19 86 VAL A N 1
ATOM 701 C CA . VAL A 1 86 ? -4.827 -5.659 0.390 1.00 94.19 86 VAL A CA 1
ATOM 702 C C . VAL A 1 86 ? -4.457 -4.304 -0.207 1.00 94.19 86 VAL A C 1
ATOM 704 O O . VAL A 1 86 ? -3.327 -4.110 -0.651 1.00 94.19 86 VAL A O 1
ATOM 707 N N . SER A 1 87 ? -5.400 -3.369 -0.252 1.00 94.88 87 SER A N 1
ATOM 708 C CA . SER A 1 87 ? -5.168 -2.022 -0.777 1.00 94.88 87 SER A CA 1
ATOM 709 C C . SER A 1 87 ? -5.589 -0.955 0.228 1.00 94.88 87 SER A C 1
ATOM 711 O O . SER A 1 87 ? -6.459 -1.182 1.064 1.00 94.88 87 SER A O 1
ATOM 713 N N . SER A 1 88 ? -5.008 0.240 0.135 1.00 96.19 88 SER A N 1
ATOM 714 C CA . SER A 1 88 ? -5.360 1.379 0.994 1.00 96.19 88 SER A CA 1
ATOM 715 C C . SER A 1 88 ? -6.850 1.742 0.924 1.00 96.19 88 SER A C 1
ATOM 717 O O . SER A 1 88 ? -7.424 2.184 1.919 1.00 96.19 88 SER A O 1
ATOM 719 N N . ILE A 1 89 ? -7.516 1.476 -0.206 1.00 95.88 89 ILE A N 1
ATOM 720 C CA . ILE A 1 89 ? -8.965 1.679 -0.365 1.00 95.88 89 ILE A CA 1
ATOM 721 C C . ILE A 1 89 ? -9.808 0.781 0.558 1.00 95.88 89 ILE A C 1
ATOM 723 O O . ILE A 1 89 ? -10.965 1.102 0.824 1.00 95.88 89 ILE A O 1
ATOM 727 N N . ASP A 1 90 ? -9.235 -0.306 1.083 1.00 95.88 90 ASP A N 1
ATOM 728 C CA . ASP A 1 90 ? -9.884 -1.237 2.019 1.00 95.88 90 ASP A CA 1
ATOM 729 C C . ASP A 1 90 ? -9.970 -0.666 3.439 1.00 95.88 90 ASP A C 1
ATOM 731 O O . ASP A 1 90 ? -10.791 -1.095 4.253 1.00 95.88 90 ASP A O 1
ATOM 735 N N . ILE A 1 91 ? -9.154 0.344 3.754 1.00 96.69 91 ILE A N 1
ATOM 736 C CA . ILE A 1 91 ? -9.075 0.926 5.097 1.00 96.69 91 ILE A CA 1
ATOM 737 C C . ILE A 1 91 ? -10.402 1.596 5.473 1.00 96.69 91 ILE A C 1
ATOM 739 O O . ILE A 1 91 ? -10.894 1.406 6.584 1.00 96.69 91 ILE A O 1
ATOM 743 N N . MET A 1 92 ? -11.024 2.336 4.553 1.00 96.56 92 MET A N 1
ATOM 744 C CA . MET A 1 92 ? -12.260 3.073 4.839 1.00 96.56 92 MET A CA 1
ATOM 745 C C . MET A 1 92 ? -13.461 2.173 5.193 1.00 96.56 92 MET A C 1
ATOM 747 O O . MET A 1 92 ? -14.038 2.381 6.265 1.00 96.56 92 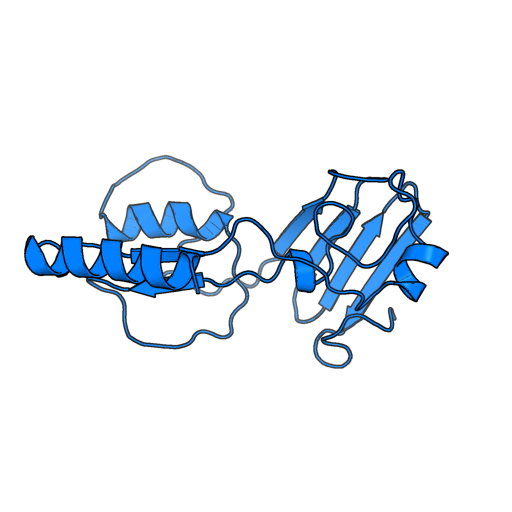MET A O 1
ATOM 751 N N . PRO A 1 93 ? -13.853 1.168 4.378 1.00 95.69 93 PRO A N 1
ATOM 752 C CA . PRO A 1 93 ? -14.935 0.259 4.763 1.00 95.69 93 PRO A CA 1
ATOM 753 C C . PRO A 1 93 ? -14.616 -0.508 6.056 1.00 95.69 93 PRO A C 1
ATOM 755 O O . PRO A 1 93 ? -15.509 -0.718 6.873 1.00 95.69 93 PRO A O 1
ATOM 758 N N . THR A 1 94 ? -13.343 -0.839 6.299 1.00 95.50 94 THR A N 1
ATOM 759 C CA . THR A 1 94 ? -12.903 -1.477 7.553 1.00 95.50 94 THR A CA 1
ATOM 760 C C . THR A 1 94 ? -13.113 -0.576 8.773 1.00 95.50 94 THR A C 1
ATOM 762 O O . THR A 1 94 ? -13.599 -1.036 9.805 1.00 95.50 94 THR A O 1
ATOM 765 N N . ILE A 1 95 ? -12.788 0.720 8.678 1.00 96.06 95 ILE A N 1
ATOM 766 C CA . ILE A 1 95 ? -13.014 1.686 9.767 1.00 96.06 95 ILE A CA 1
ATOM 767 C C . ILE A 1 95 ? -14.506 1.779 10.102 1.00 96.06 95 ILE A C 1
ATOM 769 O O . ILE A 1 95 ? -14.871 1.756 11.278 1.00 96.06 95 ILE A O 1
ATOM 773 N N . LEU A 1 96 ? -15.372 1.883 9.091 1.00 95.75 96 LEU A N 1
ATOM 774 C CA . LEU A 1 96 ? -16.815 2.013 9.311 1.00 95.75 96 LEU A CA 1
ATOM 775 C C . LEU A 1 96 ? -17.399 0.783 10.011 1.00 95.75 96 LEU A C 1
ATOM 777 O O . LEU A 1 96 ? -18.202 0.942 10.934 1.00 95.75 96 LEU A O 1
ATOM 781 N N . ASP A 1 97 ? -16.950 -0.414 9.633 1.00 94.12 97 ASP A N 1
ATOM 782 C CA . ASP A 1 97 ? -17.348 -1.663 10.284 1.00 94.12 97 ASP A CA 1
ATOM 783 C C . ASP A 1 97 ? -16.860 -1.749 11.739 1.00 94.12 97 ASP A C 1
ATOM 785 O O . ASP A 1 97 ? -17.652 -2.000 12.652 1.00 94.12 97 ASP A O 1
ATOM 789 N N . LEU A 1 98 ? -15.586 -1.430 12.002 1.00 94.75 98 LEU A N 1
ATOM 790 C CA . LEU A 1 98 ? -15.032 -1.423 13.363 1.00 94.75 98 LEU A CA 1
ATOM 791 C C . LEU A 1 98 ? -15.807 -0.482 14.300 1.00 94.75 98 LEU A C 1
ATOM 793 O O . LEU A 1 98 ? -16.071 -0.835 15.459 1.00 94.75 98 LEU A O 1
ATOM 797 N N . LEU A 1 99 ? -16.213 0.682 13.782 1.00 93.69 99 LEU A N 1
ATOM 798 C CA . LEU A 1 99 ? -17.016 1.683 14.487 1.00 93.69 99 LEU A CA 1
ATOM 799 C C . LEU A 1 99 ? -18.515 1.337 14.557 1.00 93.69 99 LEU A C 1
ATOM 801 O O . LEU A 1 99 ? -19.261 2.021 15.258 1.00 93.69 99 LEU A O 1
ATOM 805 N N . GLY A 1 100 ? -18.977 0.290 13.864 1.00 93.69 100 GLY A N 1
ATOM 806 C CA . GLY A 1 100 ? -20.390 -0.097 13.808 1.00 93.69 100 GLY A CA 1
ATOM 807 C C . GLY A 1 100 ? -21.281 0.931 13.102 1.00 93.69 100 GLY A C 1
ATOM 808 O O . GLY A 1 100 ? -22.472 1.036 13.404 1.00 93.69 100 GLY A O 1
ATOM 809 N N . VAL A 1 101 ? -20.717 1.725 12.188 1.00 95.56 101 VAL A N 1
ATOM 810 C CA . VAL A 1 101 ? -21.433 2.783 11.471 1.00 95.56 101 VAL A CA 1
ATOM 811 C C . VAL A 1 101 ? -22.143 2.189 10.260 1.00 95.56 101 VAL A C 1
ATOM 813 O O . VAL A 1 101 ? -21.523 1.807 9.273 1.00 95.56 101 VAL A O 1
ATOM 816 N N . SER A 1 102 ? -23.474 2.169 10.298 1.00 94.06 102 SER A N 1
ATOM 817 C CA . SER A 1 102 ? -24.276 1.812 9.125 1.00 94.06 102 SER A CA 1
ATOM 818 C C . SER A 1 102 ? -24.212 2.913 8.062 1.00 94.06 102 SER A C 1
ATOM 820 O O . SER A 1 102 ? -24.465 4.082 8.356 1.00 94.06 102 SER A O 1
ATOM 822 N N . HIS A 1 103 ? -23.947 2.544 6.809 1.00 93.31 103 HIS A N 1
ATOM 823 C CA . HIS A 1 103 ? -23.892 3.475 5.681 1.00 93.31 103 HIS A CA 1
ATOM 824 C C . HIS A 1 103 ? -24.571 2.904 4.430 1.00 93.31 103 HIS A C 1
ATOM 826 O O . HIS A 1 103 ? -24.823 1.709 4.318 1.00 93.31 103 HIS A O 1
ATOM 832 N N . LYS A 1 104 ? -24.858 3.784 3.463 1.00 94.44 104 LYS A N 1
ATOM 833 C CA . LYS A 1 104 ? -25.292 3.422 2.096 1.00 94.44 104 LYS A CA 1
ATOM 834 C C . LYS A 1 104 ? -24.233 3.746 1.037 1.00 94.44 104 LYS A C 1
ATOM 836 O O . LYS A 1 104 ? -24.530 3.762 -0.153 1.00 94.44 104 LYS A O 1
ATOM 841 N N . LEU A 1 105 ? -23.027 4.087 1.488 1.00 93.75 105 LEU A N 1
ATOM 842 C CA . LEU A 1 105 ? -21.891 4.375 0.620 1.00 93.75 105 LEU A CA 1
ATOM 843 C C . LEU A 1 105 ? -21.453 3.102 -0.108 1.00 93.75 105 LEU A C 1
ATOM 845 O O . LEU A 1 105 ? -21.497 2.022 0.478 1.00 93.75 105 LEU A O 1
ATOM 849 N N . SER A 1 106 ? -21.031 3.265 -1.359 1.00 93.69 106 SER A N 1
ATOM 850 C CA . SER A 1 106 ? -20.346 2.233 -2.133 1.00 93.69 106 SER A CA 1
ATOM 851 C C . SER A 1 106 ? -18.851 2.510 -2.082 1.00 93.69 106 SER A C 1
ATOM 853 O O . SER A 1 106 ? -18.445 3.666 -2.200 1.00 93.69 106 SER A O 1
ATOM 855 N N . PHE A 1 107 ? -18.053 1.460 -1.934 1.00 93.00 107 PHE A N 1
ATOM 856 C CA . PHE A 1 107 ? -16.597 1.532 -1.941 1.00 93.00 107 PHE A CA 1
ATOM 857 C C . PHE A 1 107 ? -16.046 0.573 -2.991 1.00 93.00 107 PHE A C 1
ATOM 859 O O . PHE A 1 107 ? -16.615 -0.496 -3.203 1.00 93.00 107 PHE A O 1
ATOM 866 N N . ASP A 1 108 ? -14.932 0.949 -3.616 1.00 92.69 108 ASP A N 1
ATOM 867 C CA . ASP A 1 108 ? -14.129 0.018 -4.419 1.00 92.69 108 ASP A CA 1
ATOM 868 C C . ASP A 1 108 ? -13.321 -0.934 -3.519 1.00 92.69 108 ASP A C 1
ATOM 870 O O . ASP A 1 108 ? -12.948 -2.039 -3.919 1.00 92.69 108 ASP A O 1
ATOM 874 N N . GLY A 1 109 ? -13.031 -0.495 -2.290 1.00 93.12 109 GLY A N 1
ATOM 875 C CA . GLY A 1 109 ? -12.407 -1.305 -1.255 1.00 93.12 109 GLY A CA 1
ATOM 876 C C . GLY A 1 109 ? -13.378 -2.261 -0.572 1.00 93.12 109 GLY A C 1
ATOM 877 O O . GLY A 1 109 ? -14.594 -2.072 -0.591 1.00 93.12 109 GLY A O 1
ATOM 878 N N . ILE A 1 110 ? -12.813 -3.272 0.074 1.00 92.44 110 ILE A N 1
ATOM 879 C CA . ILE A 1 110 ? -13.521 -4.284 0.857 1.00 92.44 110 ILE A CA 1
ATOM 880 C C . ILE A 1 110 ? -13.077 -4.213 2.316 1.00 92.44 110 ILE A C 1
ATOM 882 O O . ILE A 1 110 ? -11.948 -3.831 2.610 1.00 92.44 110 ILE A O 1
ATOM 886 N N . ASN A 1 111 ? -13.959 -4.566 3.248 1.00 93.19 111 ASN A N 1
ATOM 887 C CA . ASN A 1 111 ? -13.582 -4.656 4.655 1.00 93.19 111 ASN A CA 1
ATOM 888 C C . ASN A 1 111 ? -12.529 -5.766 4.842 1.00 93.19 111 ASN A C 1
ATOM 890 O O . ASN A 1 111 ? -12.752 -6.916 4.468 1.00 93.19 111 ASN A O 1
ATOM 894 N N . LEU A 1 112 ? -11.395 -5.433 5.463 1.00 93.00 112 LEU A N 1
ATOM 895 C CA . LEU A 1 112 ? -10.257 -6.330 5.691 1.00 93.00 112 LEU A CA 1
ATOM 896 C C . LEU A 1 112 ? -10.613 -7.572 6.528 1.00 93.00 112 LEU A C 1
ATOM 898 O O . LEU A 1 112 ? -9.915 -8.586 6.456 1.00 93.00 112 LEU A O 1
ATOM 902 N N . PHE A 1 113 ? -11.683 -7.510 7.325 1.00 89.75 113 PHE A N 1
ATOM 903 C CA . PHE A 1 113 ? -12.154 -8.626 8.149 1.00 89.75 113 PHE A CA 1
ATOM 904 C C . PHE A 1 113 ? -13.238 -9.475 7.471 1.00 89.75 113 PHE A C 1
ATOM 906 O O . PHE A 1 113 ? -13.524 -10.584 7.931 1.00 89.75 113 PHE A O 1
ATOM 913 N N . GLU A 1 114 ? -13.808 -9.008 6.360 1.00 81.38 114 GLU A N 1
ATOM 914 C CA . GLU A 1 114 ? -14.877 -9.686 5.632 1.00 81.38 114 GLU A CA 1
ATOM 915 C C . GLU A 1 114 ? -14.360 -10.278 4.320 1.00 81.38 114 GLU A C 1
ATOM 917 O O . GLU A 1 114 ? -14.372 -9.630 3.286 1.00 81.38 114 GLU A O 1
ATOM 922 N N . GLY A 1 115 ? -13.989 -11.562 4.346 1.00 67.38 115 GLY A N 1
ATOM 923 C CA . GLY A 1 115 ? -13.928 -12.393 3.137 1.00 67.38 115 GLY A CA 1
ATOM 924 C C . GLY A 1 115 ? -12.817 -12.072 2.123 1.00 67.38 115 GLY A C 1
ATOM 925 O O . GLY A 1 115 ? -12.504 -10.946 1.772 1.00 67.38 115 GLY A O 1
ATOM 926 N N . LYS A 1 116 ? -12.199 -13.132 1.603 1.00 65.88 116 LYS A N 1
ATOM 927 C CA . LYS A 1 116 ? -10.988 -13.075 0.772 1.00 65.88 116 LYS A CA 1
ATOM 928 C C . LYS A 1 116 ? -11.325 -13.291 -0.696 1.00 65.88 116 LYS A C 1
ATOM 930 O O . LYS A 1 116 ? -10.905 -14.293 -1.284 1.00 65.88 116 LYS A O 1
ATOM 935 N N . GLU A 1 117 ? -12.149 -12.425 -1.275 1.00 66.00 117 GLU A N 1
ATOM 936 C CA . GLU A 1 117 ? -12.399 -12.532 -2.709 1.00 66.00 117 GLU A CA 1
ATOM 937 C C . GLU A 1 117 ? -11.108 -12.264 -3.483 1.00 66.00 117 GLU A C 1
ATOM 939 O O . GLU A 1 117 ? -10.383 -11.299 -3.238 1.00 66.00 117 GLU A O 1
ATOM 944 N N . LYS A 1 118 ? -10.795 -13.161 -4.422 1.00 77.00 118 LYS A N 1
ATOM 945 C CA . LYS A 1 118 ? -9.693 -12.936 -5.352 1.00 77.00 118 LYS A CA 1
ATOM 946 C C . LYS A 1 118 ? -10.082 -11.773 -6.252 1.00 77.00 118 LYS A C 1
ATOM 948 O O . LYS A 1 118 ? -10.954 -11.928 -7.103 1.00 77.00 118 LYS A O 1
ATOM 953 N N . ARG A 1 119 ? -9.401 -10.645 -6.090 1.00 89.19 119 ARG A N 1
ATOM 954 C CA . ARG A 1 119 ? -9.557 -9.469 -6.943 1.00 89.19 119 ARG A CA 1
ATOM 955 C C . ARG A 1 119 ? -8.212 -8.989 -7.463 1.00 89.19 119 ARG A C 1
ATOM 957 O O . ARG A 1 119 ? -7.166 -9.323 -6.908 1.00 89.19 119 ARG A O 1
ATOM 964 N N . ALA A 1 120 ? -8.268 -8.213 -8.534 1.00 92.50 120 ALA A N 1
ATOM 965 C CA . ALA A 1 120 ? -7.122 -7.462 -9.007 1.00 92.50 120 ALA A CA 1
ATOM 966 C C . ALA A 1 120 ? -6.936 -6.216 -8.132 1.00 92.50 120 ALA A C 1
ATOM 968 O O . ALA A 1 120 ? -7.909 -5.517 -7.849 1.00 92.50 120 ALA A O 1
ATOM 969 N N . LEU A 1 121 ? -5.702 -5.941 -7.718 1.00 95.00 121 LEU A N 1
ATOM 970 C CA . LEU A 1 121 ? -5.337 -4.673 -7.092 1.00 95.00 121 LEU A CA 1
ATOM 971 C C . LEU A 1 121 ? -4.768 -3.752 -8.165 1.00 95.00 121 LEU A C 1
ATOM 973 O O . LEU A 1 121 ? -3.848 -4.146 -8.878 1.00 95.00 121 LEU A O 1
ATOM 977 N N . LEU A 1 122 ? -5.338 -2.557 -8.286 1.00 96.19 122 LEU A N 1
ATOM 978 C CA . LEU A 1 122 ? -4.921 -1.539 -9.244 1.00 96.19 122 LEU A CA 1
ATOM 979 C C . LEU A 1 122 ? -4.164 -0.429 -8.512 1.00 96.19 122 LEU A C 1
ATOM 981 O O . LEU A 1 122 ? -4.595 0.024 -7.453 1.00 96.19 122 LEU A O 1
ATOM 985 N N . CYS A 1 123 ? -3.068 0.028 -9.104 1.00 95.38 123 CYS A N 1
ATOM 986 C CA . CYS A 1 123 ? -2.350 1.227 -8.696 1.00 95.38 123 CYS A CA 1
ATOM 987 C C . CYS A 1 123 ? -2.009 2.055 -9.938 1.00 95.38 123 CYS A C 1
ATOM 989 O O . CYS A 1 123 ? -1.729 1.501 -11.002 1.00 95.38 123 CYS A O 1
ATOM 991 N N . GLU A 1 124 ? -2.030 3.376 -9.803 1.00 94.56 124 GLU A N 1
ATOM 992 C CA . GLU A 1 124 ? -1.666 4.307 -10.867 1.00 94.56 124 GLU A CA 1
ATOM 993 C C . GLU A 1 124 ? -0.685 5.349 -10.318 1.00 94.56 124 GLU A C 1
ATOM 995 O O . GLU A 1 124 ? -0.907 5.905 -9.242 1.00 94.56 124 GLU A O 1
ATOM 1000 N N . ALA A 1 125 ? 0.386 5.629 -11.064 1.00 88.81 125 ALA A N 1
ATOM 1001 C CA . ALA A 1 125 ? 1.338 6.694 -10.762 1.00 88.81 125 ALA A CA 1
ATOM 1002 C C . ALA A 1 125 ? 1.447 7.664 -11.944 1.00 88.81 125 ALA A C 1
ATOM 1004 O O . ALA A 1 125 ? 1.638 7.253 -13.089 1.00 88.81 125 ALA A O 1
ATOM 1005 N N . ALA A 1 126 ? 1.352 8.961 -11.649 1.00 83.69 126 ALA A N 1
ATOM 1006 C CA . ALA A 1 126 ? 1.425 10.045 -12.634 1.00 83.69 126 ALA A CA 1
ATOM 1007 C C . ALA A 1 126 ? 2.178 11.283 -12.101 1.00 83.69 126 ALA A C 1
ATOM 1009 O O . ALA A 1 126 ? 1.948 12.397 -12.568 1.00 83.69 126 ALA A O 1
ATOM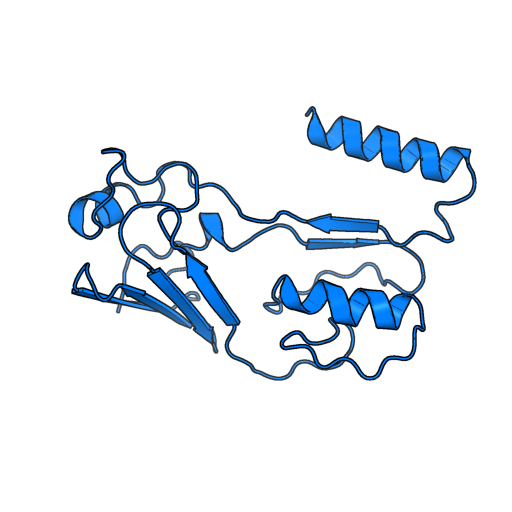 1010 N N . GLY A 1 127 ? 3.035 11.113 -11.085 1.00 90.38 127 GLY A N 1
ATOM 1011 C CA . GLY A 1 127 ? 3.750 12.225 -10.449 1.00 90.38 127 GLY A CA 1
ATOM 1012 C C . GLY A 1 127 ? 4.879 12.776 -11.320 1.00 90.38 127 GLY A C 1
ATOM 1013 O O . GLY A 1 127 ? 4.948 13.981 -11.559 1.00 90.38 127 GLY A O 1
ATOM 1014 N N . PHE A 1 128 ? 5.739 11.891 -11.827 1.00 93.06 128 PHE A N 1
ATOM 1015 C CA . PHE A 1 128 ? 6.855 12.232 -12.709 1.00 93.06 128 PHE A CA 1
ATOM 1016 C C . PHE A 1 128 ? 6.918 11.289 -13.913 1.00 93.06 128 PHE A C 1
ATOM 1018 O O . PHE A 1 128 ? 6.683 10.087 -13.792 1.00 93.06 128 PHE A O 1
ATOM 1025 N N . GLY A 1 129 ? 7.270 11.842 -15.075 1.00 93.81 129 GLY A N 1
ATOM 1026 C CA . GLY A 1 129 ? 7.319 11.086 -16.324 1.00 93.81 129 GLY A CA 1
ATOM 1027 C C . GLY A 1 129 ? 5.928 10.794 -16.874 1.00 93.81 129 GLY A C 1
ATOM 1028 O O . GLY A 1 129 ? 4.975 11.536 -16.628 1.00 93.81 129 GLY A O 1
ATOM 1029 N N . TYR A 1 130 ? 5.822 9.727 -17.658 1.00 96.12 130 TYR A N 1
ATOM 1030 C CA . TYR A 1 130 ? 4.534 9.270 -18.162 1.00 96.12 130 TYR A CA 1
ATOM 1031 C C . TYR A 1 130 ? 3.799 8.383 -17.156 1.00 96.12 130 TYR A C 1
ATOM 1033 O O . TYR A 1 130 ? 4.418 7.710 -16.325 1.00 96.12 130 TYR A O 1
ATOM 1041 N N . GLU A 1 131 ? 2.468 8.396 -17.272 1.00 96.69 131 GLU A N 1
ATOM 1042 C CA . GLU A 1 131 ? 1.552 7.581 -16.475 1.00 96.69 131 GLU A CA 1
ATOM 1043 C C . GLU A 1 131 ? 1.926 6.096 -16.547 1.00 96.69 131 GLU A C 1
ATOM 1045 O O . GLU A 1 131 ? 2.122 5.538 -17.630 1.00 96.69 131 GLU A O 1
ATOM 1050 N N . LYS A 1 132 ? 1.962 5.456 -15.379 1.00 96.88 132 LYS A N 1
ATOM 1051 C CA . LYS A 1 132 ? 2.173 4.019 -15.217 1.00 96.88 132 LYS A CA 1
ATOM 1052 C C . LYS A 1 132 ? 1.024 3.424 -14.426 1.00 96.88 132 LYS A C 1
ATOM 1054 O O . LYS A 1 132 ? 0.570 4.006 -13.440 1.00 96.88 132 LYS A O 1
ATOM 1059 N N . LYS A 1 133 ? 0.579 2.241 -14.836 1.00 97.81 133 LYS A N 1
ATOM 1060 C CA . LYS A 1 133 ? -0.464 1.478 -14.145 1.00 97.81 133 LYS A CA 1
ATOM 1061 C C . LYS A 1 133 ? 0.072 0.117 -13.760 1.00 97.81 133 LYS A C 1
ATOM 1063 O O . LYS A 1 133 ? 0.658 -0.558 -14.604 1.00 97.81 133 LYS A O 1
ATOM 1068 N N . ALA A 1 134 ? -0.158 -0.279 -12.515 1.00 97.88 134 ALA A N 1
ATOM 1069 C CA . ALA A 1 134 ? 0.116 -1.619 -12.029 1.00 97.88 134 ALA A CA 1
ATOM 1070 C C . ALA A 1 134 ? -1.185 -2.373 -11.752 1.00 97.88 134 ALA A C 1
ATOM 1072 O O . ALA A 1 134 ? -2.097 -1.835 -11.127 1.00 97.88 134 ALA A O 1
ATOM 1073 N N . LEU A 1 135 ? -1.248 -3.636 -12.170 1.00 97.56 135 LEU A N 1
ATOM 1074 C CA . LEU A 1 135 ? -2.313 -4.564 -11.797 1.00 97.56 135 LEU A CA 1
ATOM 1075 C C . LEU A 1 135 ? -1.704 -5.816 -11.172 1.00 97.56 135 LEU A C 1
ATOM 1077 O O . LEU A 1 135 ? -0.941 -6.518 -11.831 1.00 97.56 135 LEU A O 1
ATOM 1081 N N . VAL A 1 136 ? -2.070 -6.121 -9.927 1.00 96.69 136 VAL A N 1
ATOM 1082 C CA . VAL A 1 136 ? -1.595 -7.308 -9.203 1.00 96.69 136 VAL A CA 1
ATOM 1083 C C . VAL A 1 136 ? -2.726 -8.313 -9.054 1.00 96.69 136 VAL A C 1
ATOM 1085 O O . VAL A 1 136 ? -3.776 -8.007 -8.487 1.00 96.69 136 VAL A O 1
ATOM 1088 N N . MET A 1 137 ? -2.524 -9.528 -9.559 1.00 94.19 137 MET A N 1
ATOM 1089 C CA . MET A 1 137 ? -3.503 -10.606 -9.450 1.00 94.19 137 MET A CA 1
ATOM 1090 C C . MET A 1 137 ? -2.835 -11.978 -9.557 1.00 94.19 137 MET A C 1
ATOM 1092 O O . MET A 1 137 ? -2.045 -12.244 -10.458 1.00 94.19 137 MET A O 1
ATOM 1096 N N . GLY A 1 138 ? -3.192 -12.892 -8.651 1.00 91.12 138 GLY A N 1
ATOM 1097 C CA . GLY A 1 138 ? -2.775 -14.296 -8.750 1.00 91.12 138 GLY A CA 1
ATOM 1098 C C . GLY A 1 138 ? -1.265 -14.537 -8.624 1.00 91.12 138 GLY A C 1
ATOM 1099 O O . GLY A 1 138 ? -0.785 -15.542 -9.137 1.00 91.12 138 GLY A O 1
ATOM 1100 N N . GLY A 1 139 ? -0.534 -13.641 -7.953 1.00 93.69 139 GLY A N 1
ATOM 1101 C CA . GLY A 1 139 ? 0.928 -13.703 -7.829 1.00 93.69 139 GLY A CA 1
ATOM 1102 C C . GLY A 1 139 ? 1.683 -13.101 -9.015 1.00 93.69 139 G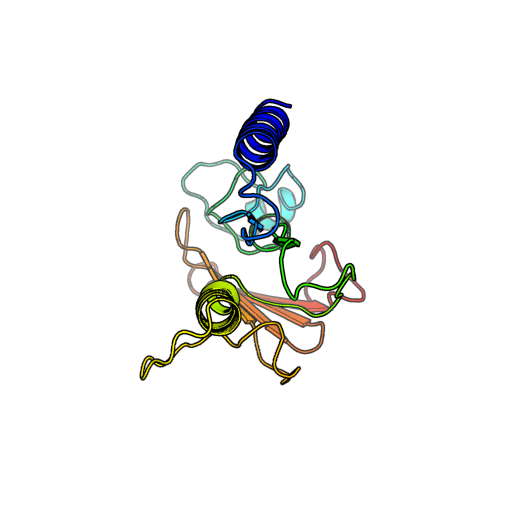LY A C 1
ATOM 1103 O O . GLY A 1 139 ? 2.906 -13.170 -9.038 1.00 93.69 139 GLY A O 1
ATOM 1104 N N . PHE A 1 140 ? 0.972 -12.504 -9.972 1.00 97.38 140 PHE A N 1
ATOM 1105 C CA . PHE A 1 140 ? 1.560 -11.763 -11.078 1.00 97.38 140 PHE A CA 1
ATOM 1106 C C . PHE A 1 140 ? 1.287 -10.274 -10.931 1.00 97.38 140 PHE A C 1
ATOM 1108 O O . PHE A 1 140 ? 0.236 -9.882 -10.412 1.00 97.38 140 PHE A O 1
ATOM 1115 N N . LYS A 1 141 ? 2.206 -9.462 -11.442 1.00 98.06 141 LYS A N 1
ATOM 1116 C CA . LYS A 1 141 ? 2.056 -8.014 -11.544 1.00 98.06 141 LYS A CA 1
ATOM 1117 C C . LYS A 1 141 ? 2.281 -7.570 -12.979 1.00 98.06 141 LYS A C 1
ATOM 1119 O O . LYS A 1 141 ? 3.290 -7.909 -13.579 1.00 98.06 141 LYS A O 1
ATOM 1124 N N . LEU A 1 142 ? 1.319 -6.842 -13.527 1.00 98.38 142 LEU A N 1
ATOM 1125 C CA . LEU A 1 142 ? 1.427 -6.160 -14.811 1.00 98.38 142 LEU A CA 1
ATOM 1126 C C . LEU A 1 142 ? 1.816 -4.709 -14.547 1.00 98.38 142 LEU A C 1
ATOM 1128 O O . LEU A 1 142 ? 1.137 -4.072 -13.751 1.00 98.38 142 LEU A O 1
ATOM 1132 N N . ILE A 1 143 ? 2.819 -4.180 -15.245 1.00 98.19 143 ILE A N 1
ATOM 1133 C CA . ILE A 1 143 ? 3.102 -2.743 -15.333 1.00 98.19 143 ILE A CA 1
ATOM 1134 C C . ILE A 1 143 ? 2.899 -2.304 -16.781 1.00 98.19 143 ILE A C 1
ATOM 1136 O O . ILE A 1 143 ? 3.462 -2.892 -17.703 1.00 98.19 143 ILE A O 1
ATOM 1140 N N . HIS A 1 144 ? 2.100 -1.262 -16.988 1.00 98.31 144 HIS A N 1
ATOM 1141 C CA . HIS A 1 144 ? 1.842 -0.694 -18.305 1.00 98.31 144 HIS A CA 1
ATOM 1142 C C . HIS A 1 144 ? 2.103 0.814 -18.314 1.00 98.31 144 HIS A C 1
ATOM 1144 O O . HIS A 1 144 ? 1.544 1.542 -17.492 1.00 98.31 144 HIS A O 1
ATOM 1150 N N . SER A 1 145 ? 2.904 1.273 -19.276 1.00 97.81 145 SER A N 1
ATOM 1151 C CA . SER A 1 145 ? 3.045 2.683 -19.650 1.00 97.81 145 SER A CA 1
ATOM 1152 C C . SER A 1 145 ? 2.897 2.805 -21.156 1.00 97.81 145 SER A C 1
ATOM 1154 O O . SER A 1 145 ? 3.721 2.318 -21.930 1.00 97.81 145 SER A O 1
ATOM 1156 N N . LYS A 1 146 ? 1.834 3.483 -21.584 1.00 97.19 146 LYS A N 1
ATOM 1157 C CA . LYS A 1 146 ? 1.530 3.648 -23.006 1.00 97.19 146 LYS A CA 1
ATOM 1158 C C . LYS A 1 146 ? 2.573 4.499 -23.732 1.00 97.19 146 LYS A C 1
ATOM 1160 O O . LYS A 1 146 ? 2.869 4.241 -24.892 1.00 97.19 146 LYS A O 1
ATOM 1165 N N . HIS A 1 147 ? 3.070 5.547 -23.082 1.00 96.88 147 HIS A N 1
ATOM 1166 C CA . HIS A 1 147 ? 3.968 6.515 -23.715 1.00 96.88 147 HIS A CA 1
ATOM 1167 C C . HIS A 1 147 ? 5.433 6.076 -23.695 1.00 96.88 147 HIS A C 1
ATOM 1169 O O . HIS A 1 147 ? 6.187 6.506 -24.564 1.00 96.88 147 HIS A O 1
ATOM 1175 N N . ASP A 1 148 ? 5.805 5.201 -22.759 1.00 96.75 148 ASP A N 1
ATOM 1176 C CA . ASP A 1 148 ? 7.111 4.536 -22.754 1.00 96.75 148 ASP A CA 1
ATOM 1177 C C . ASP A 1 148 ? 7.132 3.268 -23.640 1.00 96.75 148 ASP A C 1
ATOM 1179 O O . ASP A 1 148 ? 8.180 2.654 -23.796 1.00 96.75 148 ASP A O 1
ATOM 1183 N N . ASP A 1 149 ? 5.992 2.870 -24.227 1.00 97.44 149 ASP A N 1
ATOM 1184 C CA . ASP A 1 149 ? 5.815 1.602 -24.965 1.00 97.44 149 ASP A CA 1
ATOM 1185 C C . ASP A 1 149 ? 6.186 0.361 -24.127 1.00 97.44 149 ASP A C 1
ATOM 1187 O O . ASP A 1 149 ? 6.780 -0.608 -24.601 1.00 97.44 149 ASP A O 1
ATOM 1191 N N . ILE A 1 150 ? 5.823 0.392 -22.839 1.00 97.62 150 ILE A N 1
ATOM 1192 C CA . ILE A 1 150 ? 6.124 -0.667 -21.876 1.00 97.62 150 ILE A CA 1
ATOM 1193 C C . ILE A 1 150 ? 4.861 -1.429 -21.495 1.00 97.62 150 ILE A C 1
ATOM 1195 O O . ILE A 1 150 ? 3.842 -0.865 -21.090 1.00 97.62 150 ILE A O 1
ATOM 1199 N N . THR A 1 151 ? 4.957 -2.753 -21.585 1.00 98.19 151 THR A N 1
ATOM 1200 C CA . THR A 1 151 ? 4.038 -3.698 -20.952 1.00 98.19 151 THR A CA 1
ATOM 1201 C C . THR A 1 151 ? 4.870 -4.830 -20.370 1.00 98.19 151 THR A C 1
ATOM 1203 O O . THR A 1 151 ? 5.396 -5.659 -21.107 1.00 98.19 151 THR A O 1
ATOM 1206 N N . TRP A 1 152 ? 5.013 -4.840 -19.052 1.00 98.25 152 TRP A N 1
ATOM 1207 C CA . TRP A 1 152 ? 5.786 -5.830 -18.313 1.00 98.25 152 TRP A CA 1
ATOM 1208 C C . TRP A 1 152 ? 4.880 -6.695 -17.468 1.00 98.25 152 TRP A C 1
ATOM 1210 O O . TRP A 1 152 ? 3.934 -6.198 -16.863 1.00 98.25 152 TRP A O 1
ATOM 1220 N N . VAL A 1 153 ? 5.193 -7.982 -17.399 1.00 98.50 153 VAL A N 1
ATOM 1221 C CA . VAL A 1 153 ? 4.571 -8.911 -16.461 1.00 98.50 153 VAL A CA 1
ATOM 1222 C C . VAL A 1 153 ? 5.673 -9.490 -15.588 1.00 98.50 153 VAL A C 1
ATOM 1224 O O . VAL A 1 153 ? 6.676 -9.962 -16.105 1.00 98.50 153 VAL A O 1
ATOM 1227 N N . PHE A 1 154 ? 5.473 -9.491 -14.279 1.00 98.50 154 PHE A N 1
ATOM 1228 C CA . PHE A 1 154 ? 6.370 -10.098 -13.304 1.00 98.50 154 PHE A CA 1
ATOM 1229 C C . PHE A 1 154 ? 5.665 -11.268 -12.620 1.00 98.50 154 PHE A C 1
ATOM 1231 O O . PHE A 1 154 ? 4.501 -11.162 -12.225 1.00 98.50 154 PHE A O 1
ATOM 1238 N N . ASP A 1 155 ? 6.366 -12.392 -12.476 1.00 98.25 155 ASP A N 1
ATOM 1239 C CA . ASP A 1 155 ? 5.968 -13.507 -11.610 1.00 98.25 155 ASP A CA 1
ATOM 1240 C C . ASP A 1 155 ? 6.544 -13.233 -10.216 1.00 98.25 155 ASP A C 1
ATOM 1242 O O . ASP A 1 155 ? 7.676 -13.620 -9.931 1.00 98.25 155 ASP A O 1
ATOM 1246 N N . LEU A 1 156 ? 5.774 -12.579 -9.339 1.00 96.75 156 LEU A N 1
ATOM 1247 C CA . LEU A 1 156 ? 6.245 -12.110 -8.024 1.00 96.75 156 LEU A CA 1
ATOM 1248 C C . LEU A 1 156 ? 6.709 -13.247 -7.103 1.00 96.75 156 LEU A C 1
ATOM 1250 O O . LEU A 1 156 ? 7.365 -13.016 -6.092 1.00 96.75 156 LEU A O 1
ATOM 1254 N N . LYS A 1 157 ? 6.368 -14.502 -7.424 1.00 95.81 157 LYS A N 1
ATOM 1255 C CA . LYS A 1 157 ? 6.868 -15.661 -6.682 1.00 95.81 157 LYS A CA 1
ATOM 1256 C C . LYS A 1 157 ? 8.306 -16.015 -7.066 1.00 95.81 157 LYS A C 1
ATOM 1258 O O . LYS A 1 157 ? 9.028 -16.568 -6.238 1.00 95.81 157 LYS A O 1
ATOM 1263 N N . LYS A 1 158 ? 8.694 -15.784 -8.320 1.00 97.88 158 LYS A N 1
ATOM 1264 C CA . LYS A 1 158 ? 10.042 -16.073 -8.834 1.00 97.88 158 LYS A CA 1
ATOM 1265 C C . LYS A 1 158 ? 10.937 -14.842 -8.853 1.00 97.88 158 LYS A C 1
ATOM 1267 O O . LYS A 1 158 ? 12.143 -14.995 -8.712 1.00 97.88 158 LYS A O 1
ATOM 1272 N N . ASP A 1 159 ? 10.334 -13.676 -9.026 1.00 97.81 159 ASP A N 1
ATOM 1273 C CA . ASP A 1 159 ? 10.983 -12.380 -9.153 1.00 97.81 159 ASP A CA 1
ATOM 1274 C C . ASP A 1 159 ? 10.290 -11.367 -8.222 1.00 97.81 159 ASP A C 1
ATOM 1276 O O . ASP A 1 159 ? 9.559 -10.490 -8.682 1.00 97.81 159 ASP A O 1
ATOM 1280 N N . PRO A 1 160 ? 10.428 -11.537 -6.891 1.00 96.12 160 PRO A N 1
ATOM 1281 C CA . PRO A 1 160 ? 9.789 -10.650 -5.916 1.00 96.12 160 PRO A CA 1
ATOM 1282 C C . PRO A 1 160 ? 10.334 -9.215 -5.963 1.00 96.12 160 PRO A C 1
ATOM 1284 O O . PRO A 1 160 ? 9.637 -8.298 -5.545 1.00 96.12 160 PRO A O 1
ATOM 1287 N N . GLU A 1 161 ? 11.555 -9.047 -6.479 1.00 96.88 161 GLU A N 1
ATOM 1288 C CA . GLU A 1 161 ? 12.259 -7.769 -6.648 1.00 96.88 161 GLU A CA 1
ATOM 1289 C C . GLU A 1 161 ? 12.004 -7.135 -8.026 1.00 96.88 161 GLU A C 1
ATOM 1291 O O . GLU A 1 161 ? 12.626 -6.133 -8.347 1.00 96.88 161 GLU A O 1
ATOM 1296 N N . GLU A 1 162 ? 11.127 -7.723 -8.852 1.00 97.94 162 GLU A N 1
ATOM 1297 C CA . GLU A 1 162 ? 10.669 -7.173 -10.140 1.00 97.94 162 GLU A CA 1
ATOM 1298 C C . GLU A 1 162 ? 11.789 -6.784 -11.124 1.00 97.94 162 GLU A C 1
ATOM 1300 O O . GLU A 1 162 ? 11.696 -5.794 -11.850 1.00 97.94 162 GLU A O 1
ATOM 1305 N N . GLN A 1 163 ? 12.856 -7.579 -11.182 1.00 96.56 163 GLN A N 1
ATOM 1306 C CA . GLN A 1 163 ? 14.037 -7.288 -11.996 1.00 96.56 163 GLN A CA 1
ATOM 1307 C C . GLN A 1 163 ? 13.917 -7.799 -13.441 1.00 96.56 163 GLN A C 1
ATOM 1309 O O . GLN A 1 163 ? 14.608 -7.319 -14.342 1.00 96.56 163 GLN A O 1
ATOM 1314 N N . ASN A 1 164 ? 13.081 -8.812 -13.687 1.00 96.50 164 ASN A N 1
ATOM 1315 C CA . ASN A 1 164 ? 13.066 -9.581 -14.931 1.00 96.50 164 ASN A CA 1
ATOM 1316 C C . ASN A 1 164 ? 11.629 -9.828 -15.428 1.00 96.50 164 ASN A C 1
ATOM 1318 O O . ASN A 1 164 ? 11.030 -10.859 -15.099 1.00 96.50 164 ASN A O 1
ATOM 1322 N N . PRO A 1 165 ? 11.076 -8.932 -16.267 1.00 95.44 165 PRO A N 1
ATOM 1323 C CA . PRO A 1 165 ? 9.753 -9.142 -16.846 1.00 95.44 165 PRO A CA 1
ATOM 1324 C C . PRO A 1 165 ? 9.739 -10.349 -17.804 1.00 95.44 165 PRO A C 1
ATOM 1326 O O . PRO A 1 165 ? 10.731 -10.610 -18.492 1.00 95.44 165 PRO A O 1
ATOM 1329 N N . ILE A 1 166 ? 8.617 -11.082 -17.851 1.00 94.69 166 ILE A N 1
ATOM 1330 C CA . ILE A 1 16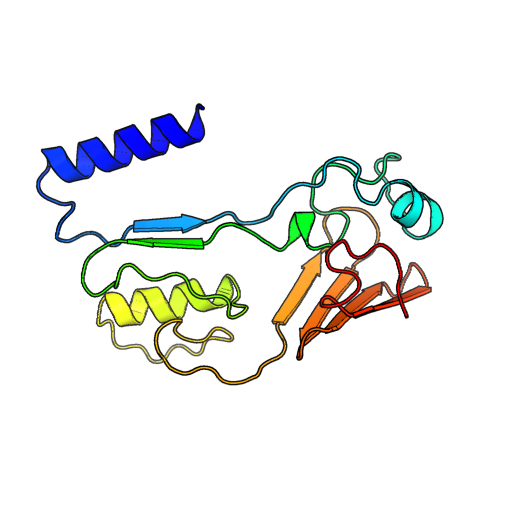6 ? 8.411 -12.304 -18.663 1.00 94.69 166 ILE A CA 1
ATOM 1331 C C . ILE A 1 166 ? 7.694 -12.066 -19.992 1.00 94.69 166 ILE A C 1
ATOM 1333 O O . ILE A 1 166 ? 6.882 -11.117 -20.081 1.00 94.69 166 ILE A O 1
#

Secondary structure (DSSP, 8-state):
-HHHHHHHHHHHHHHHTT-GGG--EEEE-S---EESSSHHHHHHH---TTS--SEESSS--SHHHH---EEEESTT--S----S---GGGHHHHHHHHTT-------SS--TTS------EEEEE-SSSS-EEEEEETTEEEEEETTTTEEEEEETTT-TT-----

Sequence (166 aa):
RYVDYSIEQLYSFLEDSGLIDSTVLIITADHGDEFWEHTELEAKNFYDPRGFYGVGHGHNVFNEIIEVPLILSGPKITNKRYNELVSSIDIMPTILDLLGVSHKLSFDGINLFEGKEKRALLCEAAGFGYEKKALVMGGFKLIHSKHDDITWVFDLKKDPEEQNPI

pLDDT: mean 94.73, std 4.94, range [65.88, 98.5]